Protein AF-A0A979EG28-F1 (afdb_monomer)

Organism: Ictalurus punctatus (NCBI:txid7998)

Structure (mmCIF, N/CA/C/O backbone):
data_AF-A0A979EG28-F1
#
_entry.id   AF-A0A979EG28-F1
#
loop_
_atom_site.group_PDB
_atom_site.id
_atom_site.type_symbol
_atom_site.label_atom_id
_atom_site.label_alt_id
_atom_site.label_comp_id
_atom_site.label_asym_id
_atom_site.label_entity_id
_atom_site.label_seq_id
_atom_site.pdbx_PDB_ins_code
_atom_site.Cartn_x
_atom_site.Cartn_y
_atom_site.Cartn_z
_atom_site.occupancy
_atom_site.B_iso_or_equiv
_atom_site.auth_seq_id
_atom_site.auth_comp_id
_atom_site.auth_asym_id
_atom_site.auth_atom_id
_atom_site.pdbx_PDB_model_num
ATOM 1 N N . MET A 1 1 ? 77.975 -0.147 18.429 1.00 37.75 1 MET A N 1
ATOM 2 C CA . MET A 1 1 ? 77.370 -0.451 17.111 1.00 37.75 1 MET A CA 1
ATOM 3 C C . MET A 1 1 ? 76.513 -1.694 17.279 1.00 37.75 1 MET A C 1
ATOM 5 O O . MET A 1 1 ? 77.021 -2.639 17.851 1.00 37.75 1 MET A O 1
ATOM 9 N N . MET A 1 2 ? 75.259 -1.827 16.877 1.00 41.12 2 MET A N 1
ATOM 10 C CA . MET A 1 2 ? 74.148 -0.941 16.532 1.00 41.12 2 MET A CA 1
ATOM 11 C C . MET A 1 2 ? 72.901 -1.830 16.718 1.00 41.12 2 MET A C 1
ATOM 13 O O . MET A 1 2 ? 72.957 -3.042 16.524 1.00 41.12 2 MET A O 1
ATOM 17 N N . LEU A 1 3 ? 71.819 -1.215 17.178 1.00 46.34 3 LEU A N 1
ATOM 18 C CA . LEU A 1 3 ? 70.531 -1.814 17.513 1.00 46.34 3 LEU A CA 1
ATOM 19 C C . LEU A 1 3 ? 69.867 -2.612 16.371 1.00 46.34 3 LEU A C 1
ATOM 21 O O . LEU A 1 3 ? 69.913 -2.200 15.222 1.00 46.34 3 LEU A O 1
ATOM 25 N N . SER A 1 4 ? 69.098 -3.627 16.792 1.00 50.88 4 SER A N 1
ATOM 26 C CA . SER A 1 4 ? 67.724 -3.956 16.361 1.00 50.88 4 SER A CA 1
ATOM 27 C C . SER A 1 4 ? 67.422 -4.216 14.877 1.00 50.88 4 SER A C 1
ATOM 29 O O . SER A 1 4 ? 67.495 -3.320 14.044 1.00 50.88 4 SER A O 1
ATOM 31 N N . SER A 1 5 ? 66.842 -5.390 14.595 1.00 46.66 5 SER A N 1
ATOM 32 C CA . SER A 1 5 ? 65.514 -5.460 13.954 1.00 46.66 5 SER A CA 1
ATOM 33 C C . SER A 1 5 ? 64.938 -6.878 14.000 1.00 46.66 5 SER A C 1
ATOM 35 O O . SER A 1 5 ? 65.269 -7.742 13.194 1.00 46.66 5 SER A O 1
ATOM 37 N N . ARG A 1 6 ? 64.032 -7.108 14.958 1.00 54.81 6 ARG A N 1
ATOM 38 C CA . ARG A 1 6 ? 63.064 -8.216 14.963 1.00 54.81 6 ARG A CA 1
ATOM 39 C C . ARG A 1 6 ? 61.690 -7.681 14.558 1.00 54.81 6 ARG A C 1
ATOM 41 O O . ARG A 1 6 ? 60.793 -7.610 15.387 1.00 54.81 6 ARG A O 1
ATOM 48 N N . VAL A 1 7 ? 61.514 -7.283 13.306 1.00 57.38 7 VAL A N 1
ATOM 49 C CA . VAL A 1 7 ? 60.192 -6.986 12.736 1.00 57.38 7 VAL A CA 1
ATOM 50 C C . VAL A 1 7 ? 60.288 -7.308 11.254 1.00 57.38 7 VAL A C 1
ATOM 52 O O . VAL A 1 7 ? 61.064 -6.651 10.584 1.00 57.38 7 VAL A O 1
ATOM 55 N N . LEU A 1 8 ? 59.586 -8.349 10.785 1.00 58.44 8 LEU A N 1
ATOM 56 C CA . LEU A 1 8 ? 59.030 -8.509 9.420 1.00 58.44 8 LEU A CA 1
ATOM 57 C C . LEU A 1 8 ? 58.528 -9.952 9.166 1.00 58.44 8 LEU A C 1
ATOM 59 O O . LEU A 1 8 ? 58.744 -10.528 8.111 1.00 58.44 8 LEU A O 1
ATOM 63 N N . LEU A 1 9 ? 57.811 -10.558 10.119 1.00 49.16 9 LEU A N 1
ATOM 64 C CA . LEU A 1 9 ? 57.019 -11.776 9.857 1.00 49.16 9 LEU A CA 1
ATOM 65 C C . LEU A 1 9 ? 55.652 -11.707 10.554 1.00 49.16 9 LEU A C 1
ATOM 67 O O . LEU A 1 9 ? 55.248 -12.601 11.293 1.00 49.16 9 LEU A O 1
ATOM 71 N N . ARG A 1 10 ? 54.924 -10.608 10.333 1.00 53.38 10 ARG A N 1
ATOM 72 C CA . ARG A 1 10 ? 53.501 -10.466 10.698 1.00 53.38 10 ARG A CA 1
ATOM 73 C C . ARG A 1 10 ? 52.698 -9.846 9.550 1.00 53.38 10 ARG A C 1
ATOM 75 O O . ARG A 1 10 ? 51.992 -8.869 9.745 1.00 53.38 10 ARG A O 1
ATOM 82 N N . GLY A 1 11 ? 52.840 -10.396 8.344 1.00 53.03 11 GLY A N 1
ATOM 83 C CA . GLY A 1 11 ? 52.149 -9.879 7.153 1.00 53.03 11 GLY A CA 1
ATOM 84 C C . GLY A 1 11 ? 51.540 -10.927 6.220 1.00 53.03 11 GLY A C 1
ATOM 85 O O . GLY A 1 11 ? 51.046 -10.559 5.169 1.00 53.03 11 GLY A O 1
ATOM 86 N N . LEU A 1 12 ? 51.563 -12.219 6.566 1.00 51.34 12 LEU A N 1
ATOM 87 C CA . LEU A 1 12 ? 51.152 -13.306 5.657 1.00 51.34 12 LEU A CA 1
ATOM 88 C C . LEU A 1 12 ? 50.239 -14.341 6.339 1.00 51.34 12 LEU A C 1
ATOM 90 O O . LEU A 1 12 ? 50.348 -15.545 6.131 1.00 51.34 12 LEU A O 1
ATOM 94 N N . ARG A 1 13 ? 49.329 -13.873 7.201 1.00 50.34 13 ARG A N 1
ATOM 95 C CA . ARG A 1 13 ? 48.289 -14.714 7.820 1.00 50.34 13 ARG A CA 1
ATOM 96 C C . ARG A 1 13 ? 46.976 -13.944 7.989 1.00 50.34 13 ARG A C 1
ATOM 98 O O . ARG A 1 13 ? 46.446 -13.863 9.090 1.00 50.34 13 ARG A O 1
ATOM 105 N N . ALA A 1 14 ? 46.480 -13.338 6.913 1.00 51.97 14 ALA A N 1
ATOM 106 C CA . ALA A 1 14 ? 45.189 -12.643 6.928 1.00 51.97 14 ALA A CA 1
ATOM 107 C C . ALA A 1 14 ? 44.340 -12.845 5.655 1.00 51.97 14 ALA A C 1
ATOM 109 O O . ALA A 1 14 ? 43.344 -12.159 5.491 1.00 51.97 14 ALA A O 1
ATOM 110 N N . GLU A 1 15 ? 44.676 -13.798 4.776 1.00 52.50 15 GLU A N 1
ATOM 111 C CA . GLU A 1 15 ? 44.041 -13.910 3.444 1.00 52.50 15 GLU A CA 1
ATOM 112 C C . GLU A 1 15 ? 43.334 -15.257 3.180 1.00 52.50 15 GLU A C 1
ATOM 114 O O . GLU A 1 15 ? 43.047 -15.606 2.043 1.00 52.50 15 GLU A O 1
ATOM 119 N N . THR A 1 16 ? 43.014 -16.048 4.211 1.00 52.25 16 THR A N 1
ATOM 120 C CA . THR A 1 16 ? 42.271 -17.322 4.030 1.00 52.25 16 THR A CA 1
ATOM 121 C C . THR A 1 16 ? 40.982 -17.425 4.850 1.00 52.25 16 THR A C 1
ATOM 123 O O . THR A 1 16 ? 40.318 -18.461 4.840 1.00 52.25 16 THR A O 1
ATOM 126 N N . GLY A 1 17 ? 40.589 -16.346 5.536 1.00 55.72 17 GLY A N 1
ATOM 127 C CA . GLY A 1 17 ? 39.401 -16.311 6.398 1.00 55.72 17 GLY A CA 1
ATOM 128 C C . GLY A 1 17 ? 38.128 -15.757 5.753 1.00 55.72 17 GLY A C 1
ATOM 129 O O . GLY A 1 17 ? 37.046 -15.988 6.284 1.00 55.72 17 GLY A O 1
ATOM 130 N N . LEU A 1 18 ? 38.224 -15.062 4.612 1.00 54.47 18 LEU A N 1
ATOM 131 C CA . LEU A 1 18 ? 37.083 -14.333 4.035 1.00 54.47 18 LEU A CA 1
ATOM 132 C C . LEU A 1 18 ? 35.985 -15.255 3.464 1.00 54.47 18 LEU A C 1
ATOM 134 O O . LEU A 1 18 ? 34.847 -14.833 3.302 1.00 54.47 18 LEU A O 1
ATOM 138 N N . TRP A 1 19 ? 36.294 -16.529 3.205 1.00 53.12 19 TRP A N 1
ATOM 139 C CA . TRP A 1 19 ? 35.399 -17.446 2.486 1.00 53.12 19 TRP A CA 1
ATOM 140 C C . TRP A 1 19 ? 34.685 -18.492 3.357 1.00 53.12 19 TRP A C 1
ATOM 142 O O . TRP A 1 19 ? 33.987 -19.350 2.826 1.00 53.12 19 TRP A O 1
ATOM 152 N N . ARG A 1 20 ? 34.814 -18.455 4.693 1.00 57.34 20 ARG A N 1
ATOM 153 C CA . ARG A 1 20 ? 34.248 -19.496 5.585 1.00 57.34 20 ARG A CA 1
ATOM 154 C C . ARG A 1 20 ? 32.931 -19.143 6.285 1.00 57.34 20 ARG A C 1
ATOM 156 O O . ARG A 1 20 ? 32.556 -19.833 7.225 1.00 57.34 20 ARG A O 1
ATOM 163 N N . SER A 1 21 ? 32.193 -18.135 5.820 1.00 57.91 21 SER A N 1
ATOM 164 C CA . SER A 1 21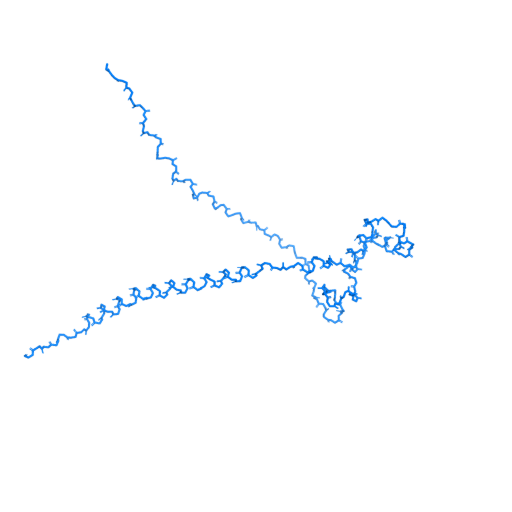 ? 30.873 -17.812 6.386 1.00 57.91 21 SER A CA 1
ATOM 165 C C . SER A 1 21 ? 29.764 -17.704 5.336 1.00 57.91 21 SER A C 1
ATOM 167 O O . SER A 1 21 ? 28.956 -16.782 5.362 1.00 57.91 21 SER A O 1
ATOM 169 N N . LEU A 1 22 ? 29.683 -18.684 4.438 1.00 58.75 22 LEU A N 1
ATOM 170 C CA . LEU A 1 22 ? 28.427 -19.039 3.772 1.00 58.75 22 LEU A CA 1
ATOM 171 C C . LEU A 1 22 ? 27.894 -20.310 4.437 1.00 58.75 22 LEU A C 1
ATOM 173 O O . LEU A 1 22 ? 27.893 -21.393 3.861 1.00 58.75 22 LEU A O 1
ATOM 177 N N . SER A 1 23 ? 27.515 -20.189 5.710 1.00 52.12 23 SER A N 1
ATOM 178 C CA . SER A 1 23 ? 26.756 -21.239 6.382 1.00 52.12 23 SER A CA 1
ATOM 179 C C . SER A 1 23 ? 25.315 -21.126 5.896 1.00 52.12 23 SER A C 1
ATOM 181 O O . SER A 1 23 ? 24.540 -20.302 6.383 1.00 52.12 23 SER A O 1
ATOM 183 N N . THR A 1 24 ? 24.977 -21.896 4.865 1.00 56.44 24 THR A N 1
ATOM 184 C CA . THR A 1 24 ? 23.604 -22.044 4.382 1.00 56.44 24 THR A CA 1
ATOM 185 C C . THR A 1 24 ? 22.805 -22.778 5.453 1.00 56.44 24 THR A C 1
ATOM 187 O O . THR A 1 24 ? 22.747 -24.003 5.476 1.00 56.44 24 THR A O 1
ATOM 190 N N . SER A 1 25 ? 22.204 -22.037 6.383 1.00 62.94 25 SER A N 1
ATOM 191 C CA . SER A 1 25 ? 21.204 -22.598 7.284 1.00 62.94 25 SER A CA 1
ATOM 192 C C . SER A 1 25 ? 19.947 -22.907 6.472 1.00 62.94 25 SER A C 1
ATOM 194 O O . SER A 1 25 ? 19.130 -22.020 6.215 1.00 62.94 25 SER A O 1
ATOM 196 N N . THR A 1 26 ? 19.779 -24.158 6.055 1.00 56.75 26 THR A N 1
ATOM 197 C CA . THR A 1 26 ? 18.505 -24.671 5.551 1.00 56.75 26 THR A CA 1
ATOM 198 C C . THR A 1 26 ? 17.530 -24.710 6.724 1.00 56.75 26 THR A C 1
ATOM 200 O O . THR A 1 26 ? 17.472 -25.667 7.491 1.00 56.75 26 THR A O 1
ATOM 203 N N . ARG A 1 27 ? 16.773 -23.627 6.915 1.00 53.59 27 ARG A N 1
ATOM 204 C CA . ARG A 1 27 ? 15.585 -23.661 7.768 1.00 53.59 27 ARG A CA 1
ATOM 205 C C . ARG A 1 27 ? 14.537 -24.475 7.021 1.00 53.59 27 ARG A C 1
ATOM 207 O O . ARG A 1 27 ? 13.976 -23.997 6.040 1.00 53.59 27 ARG A O 1
ATOM 214 N N . ALA A 1 28 ? 14.302 -25.707 7.463 1.00 62.81 28 ALA A N 1
ATOM 215 C CA . ALA A 1 28 ? 13.119 -26.452 7.068 1.00 62.81 28 ALA A CA 1
ATOM 216 C C . ALA A 1 28 ? 11.898 -25.652 7.541 1.00 62.81 28 ALA A C 1
ATOM 218 O O . ALA A 1 28 ? 11.599 -25.596 8.734 1.00 62.81 28 ALA A O 1
ATOM 219 N N . LEU A 1 29 ? 11.241 -24.957 6.615 1.00 64.12 29 LEU A N 1
ATOM 220 C CA . LEU A 1 29 ? 9.946 -24.351 6.872 1.00 64.12 29 LEU A CA 1
ATOM 221 C C . LEU A 1 29 ? 8.960 -25.503 7.047 1.00 64.12 29 LEU A C 1
ATOM 223 O O . LEU A 1 29 ? 8.571 -26.148 6.076 1.00 64.12 29 LEU A O 1
ATOM 227 N N . ALA A 1 30 ? 8.584 -25.783 8.293 1.00 55.28 30 ALA A N 1
ATOM 228 C CA . ALA A 1 30 ? 7.408 -26.584 8.570 1.00 55.28 30 ALA A CA 1
ATOM 229 C C . ALA A 1 30 ? 6.217 -25.861 7.929 1.00 55.28 30 ALA A C 1
ATOM 231 O O . ALA A 1 30 ? 5.800 -24.795 8.387 1.00 55.28 30 ALA A O 1
ATOM 232 N N . SER A 1 31 ? 5.705 -26.407 6.828 1.00 50.47 31 SER A N 1
ATOM 233 C CA . SER A 1 31 ? 4.467 -25.948 6.219 1.00 50.4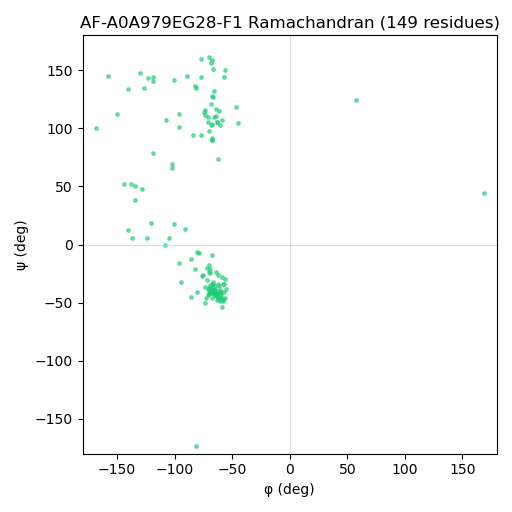7 31 SER A CA 1
ATOM 234 C C . SER A 1 31 ? 3.332 -26.288 7.179 1.00 50.47 31 SER A C 1
ATOM 236 O O . SER A 1 31 ? 2.761 -27.378 7.136 1.00 50.47 31 SER A O 1
ATOM 238 N N . HIS A 1 32 ? 3.002 -25.372 8.086 1.00 52.09 32 HIS A N 1
ATOM 239 C CA . HIS A 1 32 ? 1.689 -25.407 8.702 1.00 52.09 32 HIS A CA 1
ATOM 240 C C . HIS A 1 32 ? 0.678 -25.189 7.581 1.00 52.09 32 HIS A C 1
ATOM 242 O O . HIS A 1 32 ? 0.550 -24.085 7.056 1.00 52.09 32 HIS A O 1
ATOM 248 N N . SER A 1 33 ? 0.002 -26.276 7.200 1.00 46.91 33 SER A N 1
ATOM 249 C CA . SER A 1 33 ? -1.196 -26.279 6.367 1.00 46.91 33 SER A CA 1
ATOM 250 C C . SER A 1 33 ? -2.297 -25.516 7.102 1.00 46.91 33 SER A C 1
ATOM 252 O O . SER A 1 33 ? -3.220 -26.089 7.676 1.00 46.91 33 SER A O 1
ATOM 254 N N . ARG A 1 34 ? -2.168 -24.193 7.136 1.00 48.97 34 ARG A N 1
ATOM 255 C CA . ARG A 1 34 ? -3.274 -23.286 7.386 1.00 48.97 34 ARG A CA 1
ATOM 256 C C . ARG A 1 34 ? -4.171 -23.478 6.169 1.00 48.97 34 ARG A C 1
ATOM 258 O O . ARG A 1 34 ? -3.736 -23.167 5.064 1.00 48.97 34 ARG A O 1
ATOM 265 N N . GLY A 1 35 ? -5.333 -24.107 6.358 1.00 48.53 35 GLY A N 1
ATOM 266 C CA . GLY A 1 35 ? -6.298 -24.311 5.282 1.00 48.53 35 GLY A CA 1
ATOM 267 C C . GLY A 1 35 ? -6.459 -22.999 4.528 1.00 48.53 35 GLY A C 1
ATOM 268 O O . GLY A 1 35 ? -6.761 -21.973 5.137 1.00 48.53 35 GLY A O 1
ATOM 269 N N . VAL A 1 36 ? -6.123 -23.011 3.241 1.00 53.22 36 VAL A N 1
ATOM 270 C CA . VAL A 1 36 ? -6.351 -21.861 2.377 1.00 53.22 36 VAL A CA 1
ATOM 271 C C . VAL A 1 36 ? -7.860 -21.781 2.254 1.00 53.22 36 VAL A C 1
ATOM 273 O O . VAL A 1 36 ? -8.464 -22.620 1.590 1.00 53.22 36 VAL A O 1
ATOM 276 N N . ASP A 1 37 ? -8.462 -20.847 2.983 1.00 64.38 37 ASP A 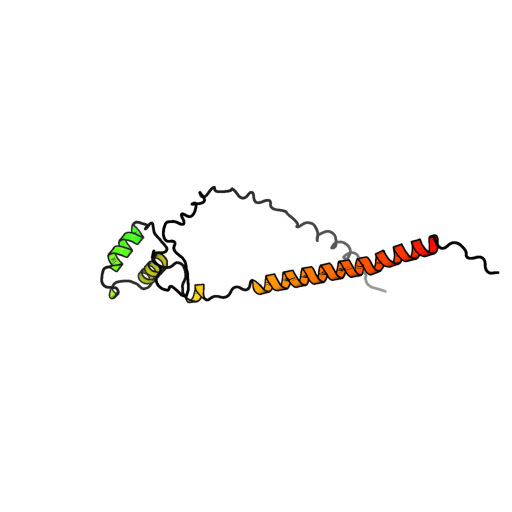N 1
ATOM 277 C CA . ASP A 1 37 ? -9.884 -20.573 2.868 1.00 64.38 37 ASP A CA 1
ATOM 278 C C . ASP A 1 37 ? -10.097 -20.084 1.435 1.00 64.38 37 ASP A C 1
ATOM 280 O O . ASP A 1 37 ? -9.616 -19.015 1.046 1.00 64.38 37 ASP A O 1
ATOM 284 N N . VAL A 1 38 ? -10.669 -20.948 0.598 1.00 70.38 38 VAL A N 1
ATOM 285 C CA . VAL A 1 38 ? -11.004 -20.599 -0.778 1.00 70.38 38 VAL A CA 1
ATOM 286 C C . VAL A 1 38 ? -12.004 -19.461 -0.696 1.00 70.38 38 VAL A C 1
ATOM 288 O O . VAL A 1 38 ? -13.093 -19.602 -0.151 1.00 70.38 38 VAL A O 1
ATOM 291 N N . ILE A 1 39 ? -11.575 -18.308 -1.191 1.00 73.38 39 ILE A N 1
ATOM 292 C CA . ILE A 1 39 ? -12.315 -17.062 -1.102 1.00 73.38 39 ILE A CA 1
ATOM 293 C C . ILE A 1 39 ? -13.619 -17.218 -1.895 1.00 73.38 39 ILE A C 1
ATOM 295 O O . ILE A 1 39 ? -13.600 -17.312 -3.122 1.00 73.38 39 ILE A O 1
ATOM 299 N N . ASP A 1 40 ? -14.750 -17.258 -1.190 1.00 82.81 40 ASP A N 1
ATOM 300 C CA . ASP A 1 40 ? -16.074 -17.274 -1.805 1.00 82.81 40 ASP A CA 1
ATOM 301 C C . ASP A 1 40 ? -16.401 -15.880 -2.365 1.00 82.81 40 ASP A C 1
ATOM 303 O O . ASP A 1 40 ? -16.574 -14.907 -1.624 1.00 82.81 40 ASP A O 1
ATOM 307 N N . CYS A 1 41 ? -16.450 -15.779 -3.693 1.00 84.00 41 CYS A N 1
ATOM 308 C CA . CYS A 1 41 ? -16.740 -14.539 -4.414 1.00 84.00 41 CYS A CA 1
ATOM 309 C C . CYS A 1 41 ? -18.237 -14.185 -4.447 1.00 84.00 41 CYS A C 1
ATOM 311 O O . CYS A 1 41 ? -18.583 -13.111 -4.937 1.00 84.00 41 CYS A O 1
ATOM 313 N N . SER A 1 42 ? -19.125 -15.068 -3.975 1.00 88.81 42 SER A N 1
ATOM 314 C CA . SER A 1 42 ? -20.570 -14.801 -3.915 1.00 88.81 42 SER A CA 1
ATOM 315 C C . SER A 1 42 ? -20.981 -13.993 -2.679 1.00 88.81 42 SER A C 1
ATOM 317 O O . SER A 1 42 ? -22.028 -13.345 -2.678 1.00 88.81 42 SER A O 1
ATOM 319 N N . VAL A 1 43 ? -20.143 -13.996 -1.639 1.00 86.75 43 VAL A N 1
ATOM 320 C CA . VAL A 1 43 ? -20.371 -13.287 -0.377 1.00 86.75 43 VAL A CA 1
ATOM 321 C C . VAL A 1 43 ? -19.566 -11.985 -0.377 1.00 86.75 43 VAL A C 1
ATOM 323 O O . VAL A 1 43 ? -18.424 -11.975 -0.844 1.00 86.75 43 VAL A O 1
ATOM 326 N N . PRO A 1 44 ? -20.105 -10.878 0.170 1.00 86.75 44 PRO A N 1
ATOM 327 C CA . PRO A 1 44 ? -19.351 -9.640 0.259 1.00 86.75 44 PRO A CA 1
ATOM 328 C C . PRO A 1 44 ? -18.038 -9.834 1.039 1.00 86.75 44 PRO A C 1
ATOM 330 O O . PRO A 1 44 ? -17.934 -10.623 1.990 1.00 86.75 44 PRO A O 1
ATOM 333 N N . GLN A 1 45 ? -17.000 -9.122 0.609 1.00 87.25 45 GLN A N 1
ATOM 334 C CA . GLN A 1 45 ? -15.650 -9.232 1.155 1.00 87.25 45 GLN A CA 1
ATOM 335 C C . GLN A 1 45 ? -15.211 -7.907 1.745 1.00 87.25 45 GLN A C 1
ATOM 337 O O . GLN A 1 45 ? -15.475 -6.838 1.201 1.00 87.25 45 GLN A O 1
ATOM 342 N N . TYR A 1 46 ? -14.520 -7.997 2.876 1.00 90.50 46 TYR A N 1
ATOM 343 C CA . TYR A 1 46 ? -13.905 -6.830 3.474 1.00 90.50 46 TYR A CA 1
ATOM 344 C C . TYR A 1 46 ? -12.769 -6.338 2.574 1.00 90.50 46 TYR A C 1
ATOM 346 O O . TYR A 1 46 ? -11.888 -7.121 2.216 1.00 90.50 46 TYR A O 1
ATOM 354 N N . ASN A 1 47 ? -12.771 -5.052 2.228 1.00 89.31 47 ASN A N 1
ATOM 355 C CA . ASN A 1 47 ? -11.696 -4.450 1.454 1.00 89.31 47 ASN A CA 1
ATOM 356 C C . ASN A 1 47 ? -11.379 -3.042 1.965 1.00 89.31 47 ASN A C 1
ATOM 358 O O . ASN A 1 47 ? -12.274 -2.225 2.163 1.00 89.31 47 ASN A O 1
ATOM 362 N N . ASN A 1 48 ? -10.091 -2.756 2.140 1.00 90.62 48 ASN A N 1
ATOM 363 C CA . ASN A 1 48 ? -9.598 -1.454 2.573 1.00 90.62 48 ASN A CA 1
ATOM 364 C C . ASN A 1 48 ? -9.486 -0.539 1.348 1.00 90.62 48 ASN A C 1
ATOM 366 O O . ASN A 1 48 ? -8.479 -0.578 0.637 1.00 90.62 48 ASN A O 1
ATOM 370 N N . ARG A 1 49 ? -10.521 0.260 1.070 1.00 90.88 49 ARG A N 1
ATOM 371 C CA . ARG A 1 49 ? -10.514 1.198 -0.059 1.00 90.88 49 ARG A CA 1
ATOM 372 C C . ARG A 1 49 ? -10.771 2.628 0.397 1.00 90.88 49 ARG A C 1
ATOM 374 O O . ARG A 1 49 ? -11.577 2.880 1.282 1.00 90.88 49 ARG A O 1
ATOM 381 N N . LEU A 1 50 ? -10.095 3.578 -0.248 1.00 92.00 50 LEU A N 1
ATOM 382 C CA . LEU A 1 50 ? -10.220 5.000 0.081 1.00 92.00 50 LEU A CA 1
ATOM 383 C C . LEU A 1 50 ? -11.532 5.622 -0.420 1.00 92.00 50 LEU A C 1
ATOM 385 O O . LEU A 1 50 ? -11.984 6.603 0.165 1.00 92.00 50 LEU A O 1
ATOM 389 N N . ASP A 1 51 ? -12.120 5.064 -1.482 1.00 92.62 51 ASP A N 1
ATOM 390 C CA . ASP A 1 51 ? -13.387 5.508 -2.080 1.00 92.62 51 ASP A CA 1
ATOM 391 C C . ASP A 1 51 ? -14.614 5.073 -1.268 1.00 92.62 51 ASP A C 1
ATOM 393 O O . ASP A 1 51 ? -15.640 5.747 -1.294 1.00 92.62 51 ASP A O 1
ATOM 397 N N . THR A 1 52 ? -14.491 3.974 -0.523 1.00 91.12 52 THR A N 1
ATOM 398 C CA . THR A 1 52 ? -15.574 3.373 0.258 1.00 91.12 52 THR A CA 1
ATOM 399 C C . THR A 1 52 ? -15.196 3.386 1.745 1.00 91.12 52 THR A C 1
ATOM 401 O O . THR A 1 52 ? -14.740 2.369 2.267 1.00 91.12 52 THR A O 1
ATOM 404 N N . PRO A 1 53 ? -15.338 4.537 2.442 1.00 88.38 53 PRO A N 1
ATOM 405 C CA . PRO A 1 53 ? -14.939 4.689 3.850 1.00 88.38 53 PRO A CA 1
ATOM 406 C C . PRO A 1 53 ? -15.631 3.708 4.795 1.00 88.38 53 PRO A C 1
ATOM 408 O O . PRO A 1 53 ? -15.064 3.305 5.808 1.00 88.38 53 PRO A O 1
ATOM 411 N N . LEU A 1 54 ? -16.882 3.374 4.487 1.00 91.25 54 LEU A N 1
ATOM 412 C CA . LEU A 1 54 ? -17.731 2.494 5.272 1.00 91.25 54 LEU A CA 1
ATOM 413 C C . LEU A 1 54 ? -17.854 1.176 4.524 1.00 91.25 54 LEU A C 1
ATOM 415 O O . LEU A 1 54 ? -18.510 1.105 3.491 1.00 91.25 54 LEU A O 1
ATOM 419 N N . THR A 1 55 ? -17.190 0.149 5.037 1.00 88.50 55 THR A N 1
ATOM 420 C CA . THR A 1 55 ? -17.236 -1.194 4.465 1.00 88.50 55 THR A CA 1
ATOM 421 C C . THR A 1 55 ? -18.549 -1.888 4.825 1.00 88.50 55 THR A C 1
ATOM 423 O O . THR A 1 55 ? -19.031 -1.760 5.949 1.00 88.50 55 THR A O 1
ATOM 426 N N . ASP A 1 56 ? -19.091 -2.690 3.905 1.00 89.12 56 ASP A N 1
ATOM 427 C CA . ASP A 1 56 ? -20.359 -3.417 4.110 1.00 89.12 56 ASP A CA 1
ATOM 428 C C . ASP A 1 56 ? -20.292 -4.458 5.241 1.00 89.12 56 ASP A C 1
ATOM 430 O O . ASP A 1 56 ? -21.305 -4.853 5.817 1.00 89.12 56 ASP A O 1
ATOM 434 N N . ILE A 1 57 ? -19.085 -4.932 5.556 1.00 91.44 57 ILE A N 1
ATOM 435 C CA . ILE A 1 57 ? -18.811 -5.934 6.589 1.00 91.44 57 ILE A CA 1
ATOM 436 C C . ILE A 1 57 ? -17.682 -5.404 7.481 1.00 91.44 57 ILE A C 1
ATOM 438 O O . ILE A 1 57 ? -16.799 -4.710 6.970 1.00 91.44 57 ILE A O 1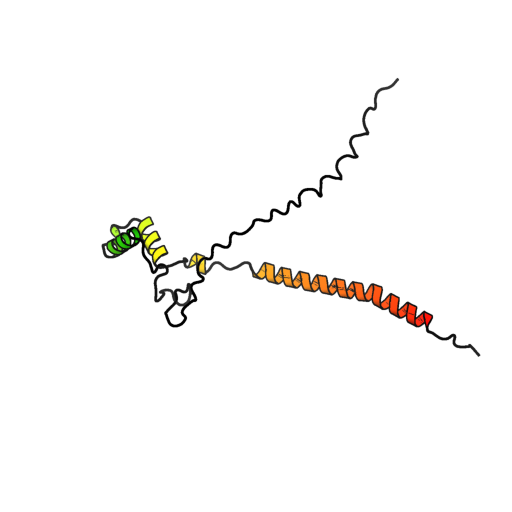
ATOM 442 N N . PRO A 1 58 ? -17.653 -5.722 8.788 1.00 92.19 58 PRO A N 1
ATOM 443 C CA . PRO A 1 58 ? -16.492 -5.456 9.636 1.00 92.19 58 PRO A CA 1
ATOM 444 C C . PRO A 1 58 ? -15.284 -6.332 9.274 1.00 92.19 58 PRO A C 1
ATOM 446 O O . PRO A 1 58 ? -15.424 -7.446 8.762 1.00 92.19 58 PRO A O 1
ATOM 449 N N . PHE A 1 59 ? -14.087 -5.858 9.620 1.00 92.44 59 PHE A N 1
ATOM 450 C CA . PHE A 1 59 ? -12.848 -6.621 9.470 1.00 92.44 59 PHE A CA 1
ATOM 451 C C . PHE A 1 59 ? -12.887 -7.952 10.242 1.00 92.44 59 PHE A C 1
ATOM 453 O O . PHE A 1 59 ? -12.601 -9.012 9.680 1.00 92.44 59 PHE A O 1
ATOM 460 N N . VAL A 1 60 ? -13.287 -7.920 11.518 1.00 92.06 60 VAL A N 1
ATOM 461 C CA . VAL A 1 60 ? -13.401 -9.122 12.357 1.00 92.06 60 VAL A CA 1
ATOM 462 C C . VAL A 1 60 ? -14.840 -9.631 12.362 1.00 92.06 60 VAL A C 1
ATOM 464 O O . VAL A 1 60 ? -15.733 -9.004 12.927 1.00 92.06 60 VAL A O 1
ATOM 467 N N . ARG A 1 61 ? -15.062 -10.810 11.768 1.00 88.94 61 ARG A N 1
ATOM 468 C CA . ARG A 1 61 ? -16.381 -11.473 11.738 1.00 88.94 61 ARG A CA 1
ATOM 469 C C . ARG A 1 61 ? -16.648 -12.319 12.984 1.00 88.94 61 ARG A C 1
ATOM 471 O O . ARG A 1 61 ? -17.725 -12.260 13.566 1.00 88.94 61 ARG A O 1
ATOM 478 N N . ASN A 1 62 ? -15.656 -13.104 13.401 1.00 90.94 62 ASN A N 1
ATOM 479 C CA . ASN A 1 62 ? -15.765 -14.002 14.548 1.00 90.94 62 ASN A CA 1
ATOM 480 C C . ASN A 1 62 ? -15.188 -13.330 15.794 1.00 90.94 62 ASN A C 1
ATOM 482 O O . ASN A 1 62 ? -13.974 -13.264 15.966 1.00 90.94 62 ASN A O 1
ATOM 486 N N . LEU A 1 63 ? -16.077 -12.821 16.646 1.00 92.19 63 LEU A N 1
ATOM 487 C CA . LEU A 1 63 ? -15.714 -12.103 17.867 1.00 92.19 63 LEU A CA 1
ATOM 488 C C . LEU A 1 63 ? -15.385 -13.075 19.009 1.00 92.19 63 LEU A C 1
ATOM 490 O O . LEU A 1 63 ? -16.153 -14.006 19.285 1.00 92.19 63 LEU A O 1
ATOM 494 N N . THR A 1 64 ? -14.290 -12.814 19.721 1.00 94.75 64 THR A N 1
ATOM 495 C CA . THR A 1 64 ? -13.980 -13.466 21.004 1.00 94.75 64 THR A CA 1
ATOM 496 C C . THR A 1 64 ? -14.992 -13.035 22.080 1.00 94.75 64 THR A C 1
ATOM 498 O O . THR A 1 64 ? -15.649 -12.001 21.924 1.00 94.75 64 THR A O 1
ATOM 501 N N . PRO A 1 65 ? -15.174 -13.793 23.181 1.00 94.88 65 PRO A N 1
ATOM 502 C CA . PRO A 1 65 ? -16.125 -13.417 24.234 1.00 94.88 65 PRO A CA 1
ATOM 503 C C . PRO A 1 65 ? -15.868 -12.014 24.805 1.00 94.88 65 PRO A C 1
ATOM 505 O O . PRO A 1 65 ? -16.811 -11.256 25.008 1.00 94.88 65 PRO A O 1
ATOM 508 N N . GLU A 1 66 ? -14.604 -11.625 24.967 1.00 93.25 66 GLU A N 1
ATOM 509 C CA . GLU A 1 66 ? -14.218 -10.281 25.417 1.00 93.25 66 GLU A CA 1
ATOM 510 C C . GLU A 1 66 ? -14.628 -9.197 24.412 1.00 93.25 66 GLU A C 1
ATOM 512 O O . GLU A 1 66 ? -15.188 -8.168 24.786 1.00 93.25 66 GLU A O 1
ATOM 517 N N . GLN A 1 67 ? -14.424 -9.446 23.115 1.00 94.69 67 GLN A N 1
ATOM 518 C CA . GLN A 1 67 ? -14.837 -8.525 22.055 1.00 94.69 67 GLN A CA 1
ATOM 519 C C . GLN A 1 67 ? -16.362 -8.408 21.967 1.00 94.69 67 GLN A C 1
ATOM 521 O O . GLN A 1 67 ? -16.875 -7.327 21.687 1.00 94.69 67 GLN A O 1
ATOM 526 N N . LYS A 1 68 ? -17.104 -9.488 22.248 1.00 95.31 68 LYS A N 1
ATOM 527 C CA . LYS A 1 68 ? -18.570 -9.438 22.358 1.00 95.31 68 LYS A CA 1
ATOM 528 C C . LYS A 1 68 ? -19.006 -8.563 23.529 1.00 95.31 68 LYS A C 1
ATOM 530 O O . LYS A 1 68 ? -19.879 -7.725 23.346 1.00 95.31 68 LYS A O 1
ATOM 535 N N . MET A 1 69 ? -18.370 -8.692 24.695 1.00 94.31 69 MET A N 1
ATOM 536 C CA . MET A 1 69 ? -18.639 -7.803 25.833 1.00 94.31 69 MET A CA 1
ATOM 537 C C . MET A 1 69 ? -18.335 -6.339 25.492 1.00 94.31 69 MET A C 1
ATOM 539 O O . MET A 1 69 ? -19.103 -5.452 25.857 1.00 94.31 69 MET A O 1
ATOM 543 N N . LEU A 1 70 ? -17.255 -6.079 24.750 1.00 95.56 70 LEU A N 1
ATOM 544 C CA . LEU A 1 70 ? -16.926 -4.736 24.274 1.00 95.56 70 LEU A CA 1
ATOM 545 C C . LEU A 1 70 ? -17.970 -4.197 23.279 1.00 95.56 70 LEU A C 1
ATOM 547 O O . LEU A 1 70 ? -18.335 -3.028 23.355 1.00 95.56 70 LEU A O 1
ATOM 551 N N . LYS A 1 71 ? -18.503 -5.047 22.392 1.00 95.06 71 LYS A N 1
ATOM 552 C CA . LYS A 1 71 ? -19.613 -4.701 21.489 1.00 95.06 71 LYS A CA 1
ATOM 553 C C . LYS A 1 71 ? -20.931 -4.445 22.222 1.00 95.06 71 LYS A C 1
ATOM 555 O O . LYS A 1 71 ? -21.711 -3.610 21.780 1.00 95.06 71 LYS A O 1
ATOM 560 N N . GLU A 1 72 ? -21.184 -5.117 23.341 1.00 95.31 72 GLU A N 1
ATOM 561 C CA . GLU A 1 72 ? -22.332 -4.792 24.197 1.00 95.31 72 GLU A CA 1
ATOM 562 C C . GLU A 1 72 ? -22.141 -3.436 24.891 1.00 95.31 72 GLU A C 1
ATOM 564 O O . GLU A 1 72 ? -23.057 -2.617 24.885 1.00 95.31 72 GLU A O 1
ATOM 569 N N . LYS A 1 73 ? -20.930 -3.138 25.384 1.00 94.94 73 LYS A N 1
ATOM 570 C CA . LYS A 1 73 ? -20.588 -1.811 25.928 1.00 94.94 73 LYS A CA 1
ATOM 571 C C . LYS A 1 73 ? -20.685 -0.690 24.886 1.00 94.94 73 LYS A C 1
ATOM 573 O O . LYS A 1 73 ? -21.057 0.422 25.243 1.00 94.94 73 LYS A O 1
ATOM 578 N N . GLU A 1 74 ? -20.379 -0.960 23.612 1.00 94.38 74 GLU A N 1
ATOM 579 C CA . GLU A 1 74 ? -20.501 0.013 22.508 1.00 94.38 74 GLU A CA 1
ATOM 580 C C . GLU A 1 74 ? -21.935 0.546 22.345 1.00 94.38 74 GLU A C 1
ATOM 582 O O . GLU A 1 74 ? -22.115 1.681 21.900 1.00 94.38 74 GLU A O 1
ATOM 587 N N . LYS A 1 75 ? -22.950 -0.248 22.723 1.00 94.94 75 LYS A N 1
ATOM 588 C CA . LYS A 1 75 ? -24.363 0.162 22.686 1.00 94.94 75 LYS A CA 1
ATOM 589 C C . LYS A 1 75 ? -24.711 1.184 23.773 1.00 94.94 75 LYS A C 1
ATOM 591 O O . LYS A 1 75 ? -25.727 1.866 23.657 1.00 94.94 75 LYS A O 1
ATOM 596 N N . GLU A 1 76 ? -23.910 1.276 24.834 1.00 93.50 76 GLU A N 1
ATOM 597 C CA . GLU A 1 76 ? -24.064 2.293 25.874 1.00 93.50 76 GLU A CA 1
ATOM 598 C C . GLU A 1 76 ? -23.438 3.643 25.462 1.00 93.50 76 GLU A C 1
ATOM 600 O O . GLU A 1 76 ? -22.984 3.851 24.340 1.00 93.50 76 GLU A O 1
ATOM 605 N N . SER A 1 77 ? -23.404 4.606 26.391 1.00 94.62 77 SER A N 1
ATOM 606 C CA . SER A 1 77 ? -22.770 5.906 26.164 1.00 94.62 77 SER A CA 1
ATOM 607 C C . SER A 1 77 ? -21.251 5.795 25.994 1.00 94.62 77 SER A C 1
ATOM 609 O O . SER A 1 77 ? -20.536 5.345 26.892 1.00 94.62 77 SER A O 1
ATOM 611 N N . TRP A 1 78 ? -20.737 6.354 24.897 1.00 95.25 78 TRP A N 1
ATOM 612 C CA . TRP A 1 78 ? -19.308 6.384 24.549 1.00 95.25 78 TRP A CA 1
ATOM 613 C C . TRP A 1 78 ? -18.450 7.257 25.477 1.00 95.25 78 TRP A C 1
ATOM 615 O O . TRP A 1 78 ? -17.218 7.237 25.401 1.00 95.25 78 TRP A O 1
ATOM 625 N N . THR A 1 79 ? -19.080 8.024 26.369 1.00 94.00 79 THR A N 1
ATOM 626 C CA . THR A 1 79 ? -18.389 8.756 27.440 1.00 94.00 79 THR A CA 1
ATOM 627 C C . THR A 1 79 ? -17.824 7.832 28.515 1.00 94.00 79 THR A C 1
ATOM 629 O O . THR A 1 79 ? -16.875 8.218 29.189 1.00 94.00 79 THR A O 1
ATOM 632 N N . LYS A 1 80 ? -18.372 6.618 28.665 1.00 92.75 80 LYS A N 1
ATOM 633 C CA . LYS A 1 80 ? -17.892 5.618 29.629 1.00 92.75 80 LYS A CA 1
ATOM 634 C C . LYS A 1 80 ? -16.749 4.750 29.090 1.00 92.75 80 LYS A C 1
ATOM 636 O O . LYS A 1 80 ? -16.135 4.036 29.875 1.00 92.75 80 LYS A O 1
ATOM 641 N N . LEU A 1 81 ? -16.488 4.788 27.780 1.00 94.19 81 LEU A N 1
ATOM 642 C CA . LEU A 1 81 ? -15.421 4.008 27.151 1.00 94.19 81 LEU A CA 1
ATOM 643 C C . LEU A 1 81 ? -14.067 4.699 27.295 1.00 94.19 81 LEU A C 1
ATOM 645 O O . LEU A 1 81 ? -13.940 5.899 27.013 1.00 94.19 81 LEU A O 1
ATOM 649 N N . THR A 1 82 ? -13.048 3.912 27.627 1.00 96.12 82 THR A N 1
ATOM 650 C CA . THR A 1 82 ? -11.656 4.373 27.603 1.00 96.12 82 THR A CA 1
ATOM 651 C C . THR A 1 82 ? -11.171 4.582 26.163 1.00 96.12 82 THR A C 1
ATOM 653 O O . THR A 1 82 ? -11.761 4.088 25.198 1.00 96.12 82 THR A O 1
ATOM 656 N N . GLU A 1 83 ? -10.090 5.344 25.981 1.00 96.38 83 GLU A N 1
ATOM 657 C CA . GLU A 1 83 ? -9.502 5.560 24.649 1.00 96.38 83 GLU A CA 1
ATOM 658 C C . GLU A 1 83 ? -9.011 4.251 24.015 1.00 96.38 83 GLU A C 1
ATOM 660 O O . GLU A 1 83 ? -9.170 4.039 22.813 1.00 96.38 83 GLU A O 1
ATOM 665 N N . GLU A 1 84 ? -8.493 3.337 24.834 1.00 95.44 84 GLU A N 1
ATOM 666 C CA . GLU A 1 84 ? -8.046 2.011 24.408 1.00 95.44 84 GLU A CA 1
ATOM 667 C C . GLU A 1 84 ? -9.214 1.142 23.924 1.00 95.44 84 GLU A C 1
ATOM 669 O O . GLU A 1 84 ? -9.114 0.498 22.881 1.00 95.44 84 GLU A O 1
ATOM 674 N N . GLU A 1 85 ? -10.352 1.169 24.627 1.00 95.69 85 GLU A N 1
ATOM 675 C CA . GLU A 1 85 ? -11.577 0.466 24.223 1.00 95.69 85 GLU A CA 1
ATOM 676 C C . GLU A 1 85 ? -12.117 1.004 22.888 1.00 95.69 85 GLU A C 1
ATOM 678 O O . GLU A 1 85 ? -12.520 0.228 22.017 1.00 95.69 85 GLU A O 1
ATOM 683 N N . LYS A 1 86 ? -12.061 2.325 22.679 1.00 96.19 86 LYS A N 1
ATOM 684 C CA . LYS A 1 86 ? -12.430 2.956 21.399 1.00 96.19 86 LYS A CA 1
ATOM 685 C C . LYS A 1 86 ? -11.493 2.531 20.271 1.00 96.19 86 LYS A C 1
ATOM 687 O O . LYS A 1 86 ? -11.954 2.219 19.173 1.00 96.19 86 LYS A O 1
ATOM 692 N N . LEU A 1 87 ? -10.188 2.477 20.533 1.00 95.81 87 LEU A N 1
ATOM 693 C CA . LEU A 1 87 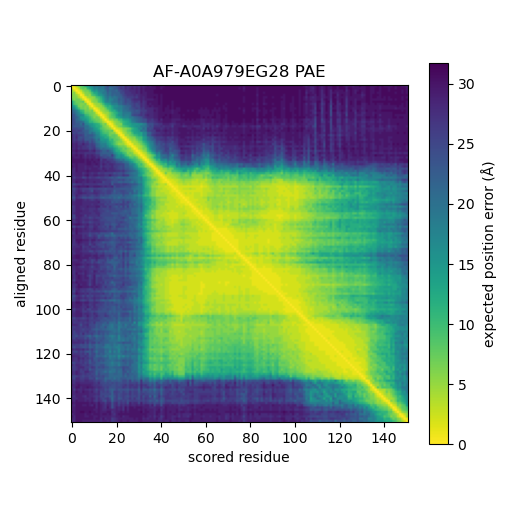? -9.206 2.012 19.555 1.00 95.81 87 LEU A CA 1
ATOM 694 C C . LEU A 1 87 ? -9.396 0.522 19.227 1.00 95.81 87 LEU A C 1
ATOM 696 O O . LEU A 1 87 ? -9.290 0.126 18.065 1.00 95.81 87 LEU A O 1
ATOM 700 N N . ALA A 1 88 ? -9.722 -0.301 20.223 1.00 95.25 88 ALA A N 1
ATOM 701 C CA . ALA A 1 88 ? -10.033 -1.712 20.027 1.00 95.25 88 ALA A CA 1
ATOM 702 C C . ALA A 1 88 ? -11.299 -1.897 19.173 1.00 95.25 88 ALA A C 1
ATOM 704 O O . ALA A 1 88 ? -11.287 -2.694 18.234 1.00 95.25 88 ALA A O 1
ATOM 705 N N . LEU A 1 89 ? -12.358 -1.115 19.421 1.00 95.69 89 LEU A N 1
ATOM 706 C CA . LEU A 1 89 ? -13.548 -1.076 18.561 1.00 95.69 89 LEU A CA 1
ATOM 707 C C . LEU A 1 89 ? -13.211 -0.658 17.129 1.00 95.69 89 LEU A C 1
ATOM 709 O O . LEU A 1 89 ? -13.716 -1.261 16.180 1.00 95.69 89 LEU A O 1
ATOM 713 N N . TYR A 1 90 ? -12.321 0.322 16.962 1.00 95.38 90 TYR A N 1
ATOM 714 C CA . TYR A 1 90 ? -11.850 0.725 15.643 1.00 95.38 90 TYR A CA 1
ATOM 715 C C . TYR A 1 90 ? -11.147 -0.425 14.918 1.00 95.38 90 TYR A C 1
ATOM 717 O O . TYR A 1 90 ? -11.500 -0.715 13.781 1.00 95.38 90 TYR A O 1
ATOM 725 N N . ARG A 1 91 ? -10.215 -1.127 15.577 1.00 95.25 91 ARG A N 1
ATOM 726 C CA . ARG A 1 91 ? -9.478 -2.263 14.986 1.00 95.25 91 ARG A CA 1
ATOM 727 C C . ARG A 1 91 ? -10.344 -3.509 14.754 1.00 95.25 91 ARG A C 1
ATOM 729 O O . ARG A 1 91 ? -9.993 -4.350 13.932 1.00 95.25 91 ARG A O 1
ATOM 736 N N . LEU A 1 92 ? -11.473 -3.631 15.454 1.00 95.00 92 LEU A N 1
ATOM 737 C CA . LEU A 1 92 ? -12.487 -4.660 15.200 1.00 95.00 92 LEU A CA 1
ATOM 738 C C . LEU A 1 92 ? -13.255 -4.401 13.900 1.00 95.00 92 LEU A C 1
ATOM 740 O O . LEU A 1 92 ? -13.502 -5.330 13.128 1.00 95.00 92 LEU A O 1
ATOM 744 N N . SER A 1 93 ? -13.634 -3.144 13.670 1.00 92.81 93 SER A N 1
ATOM 745 C CA . SER A 1 93 ? -14.385 -2.738 12.480 1.00 92.81 93 SER A CA 1
ATOM 746 C C . SER A 1 93 ? -13.479 -2.561 11.260 1.00 92.81 93 SER A C 1
ATOM 748 O O . SER A 1 93 ? -13.842 -2.998 10.170 1.00 92.81 93 SER A O 1
ATOM 750 N N . PHE A 1 94 ? -12.293 -1.974 11.443 1.00 95.06 94 PHE A N 1
ATOM 751 C CA . PHE A 1 94 ? -11.364 -1.611 10.378 1.00 95.06 94 PHE A CA 1
ATOM 752 C C . PHE A 1 94 ? -9.965 -2.184 10.600 1.00 95.06 94 PHE A C 1
ATOM 754 O O . PHE A 1 94 ? -9.388 -2.064 11.678 1.00 95.06 94 PHE A O 1
ATOM 761 N N . GLN A 1 95 ? -9.375 -2.748 9.549 1.00 93.00 95 GLN A N 1
ATOM 762 C CA . GLN A 1 95 ? -8.016 -3.282 9.612 1.00 93.00 95 GLN A CA 1
ATOM 763 C C . GLN A 1 95 ? -6.969 -2.164 9.656 1.00 93.00 95 GLN A C 1
ATOM 765 O O . GLN A 1 95 ? -6.066 -2.179 10.497 1.00 93.00 95 GLN A O 1
ATOM 770 N N . LEU A 1 96 ? -7.080 -1.213 8.725 1.00 93.38 96 LEU A N 1
ATOM 771 C CA . LEU A 1 96 ? -6.099 -0.158 8.489 1.00 93.38 96 LEU A CA 1
ATOM 772 C C . LEU A 1 96 ? -6.711 1.218 8.721 1.00 93.38 96 LEU A C 1
ATOM 774 O O . LEU A 1 96 ? -7.864 1.470 8.373 1.00 93.38 96 LEU A O 1
ATOM 778 N N . SER A 1 97 ? -5.902 2.130 9.253 1.00 93.75 97 SER A N 1
ATOM 779 C CA . SER A 1 97 ? -6.272 3.542 9.310 1.00 93.75 97 SER A CA 1
ATOM 780 C C . SER A 1 97 ? -6.118 4.239 7.962 1.00 93.75 97 SER A C 1
ATOM 782 O O . SER A 1 97 ? -5.354 3.811 7.100 1.00 93.75 97 SER A O 1
ATOM 784 N N . TYR A 1 98 ? -6.795 5.374 7.783 1.00 92.56 98 TYR A N 1
ATOM 785 C CA . TYR A 1 98 ? -6.664 6.181 6.566 1.00 92.56 98 TYR A CA 1
ATOM 786 C C . TYR A 1 98 ? -5.225 6.626 6.282 1.00 92.56 98 TYR A C 1
ATOM 788 O O . TYR A 1 98 ? -4.818 6.699 5.122 1.00 92.56 98 TYR A O 1
ATOM 796 N N . ALA A 1 99 ? -4.443 6.898 7.327 1.00 93.25 99 ALA A N 1
ATOM 797 C CA . ALA A 1 99 ? -3.030 7.230 7.186 1.00 93.25 99 ALA A CA 1
ATOM 798 C C . ALA A 1 99 ? -2.204 6.011 6.743 1.00 93.25 99 ALA A C 1
ATOM 800 O O . ALA A 1 99 ? -1.343 6.138 5.875 1.00 93.25 99 ALA A O 1
ATOM 801 N N . GLU A 1 100 ? -2.499 4.830 7.294 1.00 93.62 100 GLU A N 1
ATOM 802 C CA . GLU A 1 100 ? -1.860 3.570 6.899 1.00 93.62 100 GLU A CA 1
ATOM 803 C C . GLU A 1 100 ? -2.206 3.199 5.447 1.00 93.62 100 GLU A C 1
ATOM 805 O O . GLU A 1 100 ? -1.312 2.829 4.693 1.00 93.62 100 GLU A O 1
ATOM 810 N N . MET A 1 101 ? -3.464 3.370 5.023 1.00 92.44 101 MET A N 1
ATOM 811 C CA . MET A 1 101 ? -3.908 3.105 3.646 1.00 92.44 101 MET A CA 1
ATOM 812 C C . MET A 1 101 ? -3.309 4.076 2.623 1.00 92.44 101 MET A C 1
ATOM 814 O O . MET A 1 101 ? -3.037 3.690 1.491 1.00 92.44 101 MET A O 1
ATOM 818 N N . ARG A 1 102 ? -3.102 5.346 2.998 1.00 93.44 102 ARG A N 1
ATOM 819 C CA . ARG A 1 102 ? -2.491 6.359 2.116 1.00 93.44 102 ARG A CA 1
ATOM 820 C C . ARG A 1 102 ? -0.970 6.274 2.051 1.00 93.44 102 ARG A C 1
ATOM 822 O O . ARG A 1 102 ? -0.362 7.017 1.279 1.00 93.44 102 ARG A O 1
ATOM 829 N N . LYS A 1 103 ? -0.340 5.421 2.857 1.00 94.19 103 LYS A N 1
ATOM 830 C CA . LYS A 1 103 ? 1.109 5.244 2.836 1.00 94.19 103 LYS A CA 1
ATOM 831 C C . LYS A 1 103 ? 1.528 4.681 1.473 1.00 94.19 103 LYS A C 1
ATOM 833 O O . LYS A 1 103 ? 1.151 3.571 1.118 1.00 94.19 103 LYS A O 1
ATOM 838 N N . GLY A 1 104 ? 2.312 5.448 0.715 1.00 90.81 104 GLY A N 1
ATOM 839 C CA . GLY A 1 104 ? 2.836 5.009 -0.580 1.00 90.81 104 GLY A CA 1
ATOM 840 C C . GLY A 1 104 ? 3.828 3.849 -0.448 1.00 90.81 104 GLY A C 1
ATOM 841 O O . GLY A 1 104 ? 4.520 3.733 0.568 1.00 90.81 104 GLY A O 1
ATOM 842 N N . SER A 1 105 ? 3.907 3.001 -1.479 1.00 92.75 105 SER A N 1
ATOM 843 C CA . SER A 1 105 ? 4.924 1.952 -1.577 1.00 92.75 105 SER A CA 1
ATOM 844 C C . SER A 1 105 ? 6.189 2.474 -2.270 1.00 92.75 105 SER A 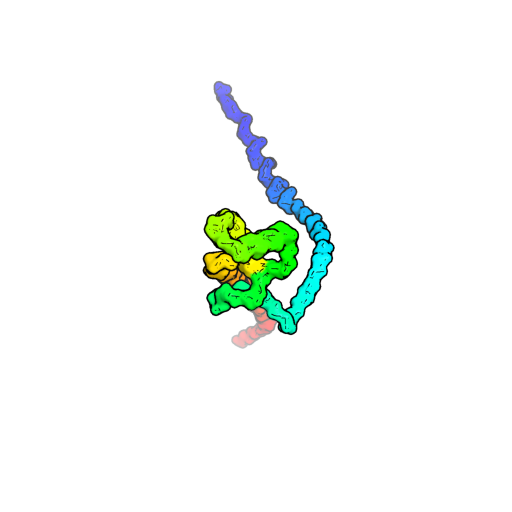C 1
ATOM 846 O O . SER A 1 105 ? 6.147 3.298 -3.183 1.00 92.75 105 SER A O 1
ATOM 848 N N . ASP A 1 106 ? 7.345 1.979 -1.828 1.00 95.00 106 ASP A N 1
ATOM 849 C CA . ASP A 1 106 ? 8.658 2.290 -2.412 1.00 95.00 106 ASP A CA 1
ATOM 850 C C . ASP A 1 106 ? 9.062 1.300 -3.522 1.00 95.00 106 ASP A C 1
ATOM 852 O O . ASP A 1 106 ? 10.212 1.262 -3.960 1.00 95.00 106 ASP A O 1
ATOM 856 N N . GLU A 1 107 ? 8.113 0.494 -4.000 1.00 95.56 107 GLU A N 1
ATOM 857 C CA . GLU A 1 107 ? 8.324 -0.566 -4.996 1.00 95.56 107 GLU A CA 1
ATOM 858 C C . GLU A 1 107 ? 8.819 -0.016 -6.338 1.00 95.56 107 GLU A C 1
ATOM 860 O O . GLU A 1 107 ? 9.561 -0.681 -7.055 1.00 95.56 107 GLU A O 1
ATOM 865 N N . TRP A 1 108 ? 8.507 1.241 -6.660 1.00 96.75 108 TRP A N 1
ATOM 866 C CA . TRP A 1 108 ? 9.024 1.903 -7.859 1.00 96.75 108 TRP A CA 1
ATOM 867 C C . TRP A 1 108 ? 10.564 1.902 -7.916 1.00 96.75 108 TRP A C 1
ATOM 869 O O . TRP A 1 108 ? 11.141 1.833 -9.002 1.00 96.75 108 TRP A O 1
ATOM 879 N N . LYS A 1 109 ? 11.242 1.917 -6.756 1.00 96.12 109 LYS A N 1
ATOM 880 C CA . LYS A 1 109 ? 12.709 1.868 -6.662 1.00 96.12 109 LYS A CA 1
ATOM 881 C C . LYS A 1 109 ? 13.248 0.516 -7.122 1.00 96.12 109 LYS A C 1
ATOM 883 O O . LYS A 1 109 ? 14.246 0.470 -7.839 1.00 96.12 109 LYS A O 1
ATOM 888 N N . THR A 1 110 ? 12.596 -0.581 -6.734 1.00 97.31 110 THR A N 1
ATOM 889 C CA . THR A 1 110 ? 13.017 -1.933 -7.132 1.00 97.31 110 THR A CA 1
ATOM 890 C C . THR A 1 110 ? 12.685 -2.202 -8.594 1.00 97.31 110 THR A C 1
ATOM 892 O O . THR A 1 110 ? 13.505 -2.798 -9.290 1.00 97.31 110 THR A O 1
ATOM 895 N N . VAL A 1 111 ? 11.552 -1.689 -9.087 1.00 97.75 111 VAL A N 1
ATOM 896 C CA . VAL A 1 111 ? 11.201 -1.730 -10.515 1.00 97.75 111 VAL A CA 1
ATOM 897 C C . VAL A 1 111 ? 12.272 -1.025 -11.347 1.00 97.75 111 VAL A C 1
ATOM 899 O O . VAL A 1 111 ? 12.844 -1.643 -12.244 1.00 97.75 111 VAL A O 1
ATOM 902 N N . LEU A 1 112 ? 12.611 0.229 -11.021 1.00 97.94 112 LEU A N 1
ATOM 903 C CA . LEU A 1 112 ? 13.668 0.958 -11.731 1.00 97.94 112 LEU A CA 1
ATOM 904 C C . LEU A 1 112 ? 15.023 0.252 -11.633 1.00 97.94 112 LEU A C 1
ATOM 906 O O . LEU A 1 112 ? 15.710 0.116 -12.644 1.00 97.94 112 LEU A O 1
ATOM 910 N N . GLY A 1 113 ? 15.393 -0.237 -10.448 1.00 97.88 113 GLY A N 1
ATOM 911 C CA . GLY A 1 113 ? 16.622 -1.007 -10.259 1.00 97.88 113 GLY A CA 1
ATOM 912 C C . GLY A 1 113 ? 16.688 -2.235 -11.171 1.00 97.88 113 GLY A C 1
ATOM 913 O O . GLY A 1 113 ? 17.697 -2.448 -11.842 1.00 97.88 113 GLY A O 1
ATOM 914 N N . GLY A 1 114 ? 15.594 -2.997 -11.262 1.00 97.94 114 GLY A N 1
ATOM 915 C CA . GLY A 1 114 ? 15.480 -4.142 -12.164 1.00 97.94 114 GLY A CA 1
ATOM 916 C C . GLY A 1 114 ? 15.677 -3.751 -13.628 1.00 97.94 114 GLY A C 1
ATOM 917 O O . GLY A 1 114 ? 16.496 -4.360 -14.316 1.00 97.94 114 GLY A O 1
ATOM 918 N N . VAL A 1 115 ? 15.003 -2.693 -14.093 1.00 98.38 115 VAL A N 1
ATOM 919 C CA . VAL A 1 115 ? 15.147 -2.197 -15.474 1.00 98.38 115 VAL A CA 1
ATOM 920 C C . VAL A 1 115 ? 16.603 -1.834 -15.789 1.00 98.38 115 VAL A C 1
ATOM 922 O O . VAL A 1 115 ? 17.133 -2.273 -16.811 1.00 98.38 115 VAL A O 1
ATOM 925 N N . PHE A 1 116 ? 17.282 -1.093 -14.908 1.00 98.06 116 PHE A N 1
ATOM 926 C CA . PHE A 1 116 ? 18.681 -0.711 -15.129 1.00 98.06 116 PHE A CA 1
ATOM 927 C C . PHE A 1 116 ? 19.636 -1.908 -15.143 1.00 98.06 116 PHE A C 1
ATOM 929 O O . PHE A 1 116 ? 20.570 -1.921 -15.947 1.00 98.06 116 PHE A O 1
ATOM 936 N N . ILE A 1 117 ? 19.391 -2.930 -14.318 1.00 98.00 117 ILE A N 1
ATOM 937 C CA . ILE A 1 117 ? 20.176 -4.173 -14.340 1.00 98.00 117 ILE A CA 1
ATOM 938 C C . ILE A 1 117 ? 20.026 -4.880 -15.691 1.00 98.00 117 ILE A C 1
ATOM 940 O O . ILE A 1 117 ? 21.032 -5.275 -16.280 1.00 98.00 117 ILE A O 1
ATOM 944 N N . PHE A 1 118 ? 18.805 -5.002 -16.221 1.00 97.75 118 PHE A N 1
ATOM 945 C CA . PHE A 1 118 ? 18.584 -5.643 -17.521 1.00 97.75 118 PHE A CA 1
ATOM 946 C C . PHE A 1 118 ? 19.203 -4.855 -18.679 1.00 97.75 118 PHE A C 1
ATOM 948 O O . PHE A 1 118 ? 19.810 -5.460 -19.565 1.00 97.75 118 PHE A O 1
ATOM 955 N N . ILE A 1 119 ? 19.113 -3.521 -18.661 1.00 97.88 119 ILE A N 1
ATOM 956 C CA . ILE A 1 119 ? 19.769 -2.666 -19.663 1.00 97.88 119 ILE A CA 1
ATOM 957 C C . ILE A 1 119 ? 21.292 -2.824 -19.583 1.00 97.88 119 ILE A C 1
ATOM 959 O O . ILE A 1 119 ? 21.939 -3.051 -20.607 1.00 97.88 119 ILE A O 1
ATOM 963 N N . GLY A 1 120 ? 21.867 -2.763 -18.379 1.00 97.25 120 GLY A N 1
ATOM 964 C CA . GLY A 1 120 ? 23.304 -2.937 -18.165 1.00 97.25 120 GLY A CA 1
ATOM 965 C C . GLY A 1 120 ? 23.800 -4.312 -18.616 1.00 97.25 120 GLY A C 1
ATOM 966 O O . GLY A 1 120 ? 24.791 -4.408 -19.339 1.00 97.25 120 GLY A O 1
ATOM 967 N N . PHE A 1 121 ? 23.077 -5.376 -18.263 1.00 97.44 121 PHE A N 1
ATOM 968 C CA . PHE A 1 121 ? 23.412 -6.741 -18.666 1.00 97.44 121 PHE A CA 1
ATOM 969 C C . PHE A 1 121 ? 23.310 -6.941 -20.183 1.00 97.44 121 PHE A C 1
ATOM 971 O O . PHE A 1 121 ? 24.219 -7.495 -20.797 1.00 97.44 121 PHE A O 1
ATOM 978 N N . THR A 1 122 ? 22.252 -6.424 -20.811 1.00 97.06 122 THR A N 1
ATOM 979 C CA . THR A 1 122 ? 22.092 -6.479 -22.273 1.00 97.06 122 THR A CA 1
ATOM 980 C C . THR A 1 122 ? 23.214 -5.713 -22.978 1.00 97.06 122 THR A C 1
ATOM 982 O O . THR A 1 122 ? 23.790 -6.216 -23.941 1.00 97.06 122 THR A O 1
ATOM 985 N N . GLY A 1 123 ? 23.594 -4.536 -22.470 1.00 96.00 123 GLY A N 1
ATOM 986 C CA . GLY A 1 123 ? 24.726 -3.764 -22.988 1.00 96.00 123 GLY A CA 1
ATOM 987 C C . GLY A 1 123 ? 26.059 -4.515 -22.893 1.00 96.00 123 GLY A C 1
ATOM 988 O O . GLY A 1 123 ? 26.838 -4.505 -23.848 1.00 96.00 123 GLY A O 1
ATOM 989 N N . LEU A 1 124 ? 26.301 -5.228 -21.787 1.00 95.75 124 LEU A N 1
ATOM 990 C CA . LEU A 1 124 ? 27.478 -6.090 -21.624 1.00 95.75 124 LEU A CA 1
ATOM 991 C C . LEU A 1 124 ? 27.492 -7.242 -22.638 1.00 95.75 124 LEU A C 1
ATOM 993 O O . LEU A 1 124 ? 28.537 -7.506 -23.235 1.00 95.75 124 LEU A O 1
ATOM 997 N N . LEU A 1 125 ? 26.349 -7.892 -22.879 1.00 94.06 125 LEU A N 1
ATOM 998 C CA . LEU A 1 125 ? 26.237 -8.952 -23.887 1.00 94.06 125 LEU A CA 1
ATOM 999 C C . LEU A 1 125 ? 26.532 -8.434 -25.300 1.00 94.06 125 LEU A C 1
ATO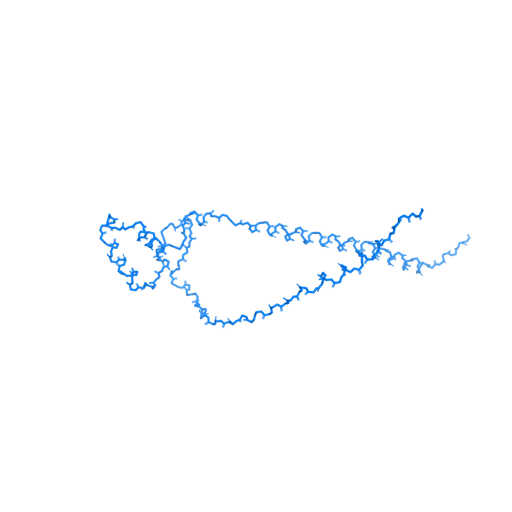M 1001 O O . LEU A 1 125 ? 27.281 -9.074 -26.035 1.00 94.06 125 LEU A O 1
ATOM 1005 N N . VAL A 1 126 ? 26.009 -7.261 -25.667 1.00 93.50 126 VAL A N 1
ATOM 1006 C CA . VAL A 1 126 ? 26.276 -6.636 -26.975 1.00 93.50 126 VAL A CA 1
ATOM 1007 C C . VAL A 1 126 ? 27.752 -6.258 -27.120 1.00 93.50 126 VAL A C 1
ATOM 1009 O O . VAL A 1 126 ? 28.351 -6.483 -28.174 1.00 93.50 126 VAL A O 1
ATOM 1012 N N . LEU A 1 127 ? 28.373 -5.718 -26.067 1.00 92.62 127 LEU A N 1
ATOM 1013 C CA . LEU A 1 127 ? 29.805 -5.414 -26.073 1.00 92.62 127 LEU A CA 1
ATOM 1014 C C . LEU A 1 127 ? 30.643 -6.686 -26.256 1.00 92.62 127 LEU A C 1
ATOM 1016 O O . LEU A 1 127 ? 31.567 -6.704 -27.070 1.00 92.62 127 LEU A O 1
ATOM 1020 N N . TRP A 1 128 ? 30.295 -7.757 -25.542 1.00 91.62 128 TRP A N 1
ATOM 1021 C CA . TRP A 1 128 ? 30.947 -9.057 -25.675 1.00 91.62 128 TRP A CA 1
ATOM 1022 C C . TRP A 1 128 ? 30.807 -9.619 -27.098 1.00 91.62 128 TRP A C 1
ATOM 1024 O O . TRP A 1 128 ? 31.809 -9.987 -27.715 1.00 91.62 128 TRP A O 1
ATOM 1034 N N . GLN A 1 129 ? 29.596 -9.588 -27.668 1.00 89.56 129 GLN A N 1
ATOM 1035 C CA . GLN A 1 129 ? 29.343 -9.977 -29.060 1.00 89.56 129 GLN A CA 1
ATOM 1036 C C . GLN A 1 129 ? 30.184 -9.159 -30.049 1.00 89.56 129 GLN A C 1
ATOM 1038 O O . GLN A 1 129 ? 30.737 -9.721 -30.994 1.00 89.56 129 GLN A O 1
ATOM 1043 N N . ARG A 1 130 ? 30.334 -7.847 -29.835 1.00 86.31 130 ARG A N 1
ATOM 1044 C CA . ARG A 1 130 ? 31.121 -6.977 -30.720 1.00 86.31 130 ARG A CA 1
ATOM 1045 C C . ARG A 1 130 ? 32.619 -7.288 -30.679 1.00 86.31 130 ARG A C 1
ATOM 1047 O O . ARG A 1 130 ? 33.257 -7.261 -31.728 1.00 86.31 130 ARG A O 1
ATOM 1054 N N . LEU A 1 131 ? 33.176 -7.580 -29.503 1.00 85.50 131 LEU A N 1
ATOM 1055 C CA . LEU A 1 131 ? 34.607 -7.867 -29.342 1.00 85.50 131 LEU A CA 1
ATOM 1056 C C . LEU A 1 131 ? 34.991 -9.244 -29.901 1.00 85.50 131 LEU A C 1
ATOM 1058 O O . LEU A 1 131 ? 35.970 -9.350 -30.637 1.00 85.50 131 LEU A O 1
ATOM 1062 N N . TYR A 1 132 ? 34.217 -10.287 -29.592 1.00 81.31 132 TYR A N 1
ATOM 1063 C CA . TYR A 1 132 ? 34.564 -11.666 -29.963 1.00 81.31 132 TYR A CA 1
ATOM 1064 C C . TYR A 1 132 ? 33.922 -12.131 -31.279 1.00 81.31 132 TYR A C 1
ATOM 1066 O O . TYR A 1 132 ? 34.536 -12.895 -32.027 1.00 81.31 132 TYR A O 1
ATOM 1074 N N . GLY A 1 133 ? 32.721 -11.647 -31.608 1.00 73.31 133 GLY A N 1
ATOM 1075 C CA . GLY A 1 133 ? 32.030 -11.989 -32.854 1.00 73.31 133 GLY A CA 1
ATOM 1076 C C . GLY A 1 133 ? 32.735 -11.424 -34.087 1.00 73.31 133 GLY A C 1
ATOM 1077 O O . GLY A 1 133 ? 32.995 -12.159 -35.034 1.00 73.31 133 GLY A O 1
ATOM 1078 N N . PHE A 1 134 ? 33.138 -10.149 -34.054 1.00 61.38 134 PHE A N 1
ATOM 1079 C CA . PHE A 1 134 ? 33.800 -9.500 -35.194 1.00 61.38 134 PHE A CA 1
ATOM 1080 C C . PHE A 1 134 ? 35.220 -10.042 -35.441 1.00 61.38 134 PHE A C 1
ATOM 1082 O O . PHE A 1 134 ? 35.611 -10.241 -36.588 1.00 61.38 134 PHE A O 1
ATOM 1089 N N . VAL A 1 135 ? 35.971 -10.348 -34.375 1.00 61.91 135 VAL A N 1
ATOM 1090 C CA . VAL A 1 135 ? 37.304 -10.977 -34.459 1.00 61.91 135 VAL A CA 1
ATOM 1091 C C . VAL A 1 135 ? 37.237 -12.352 -35.125 1.00 61.91 135 VAL A C 1
ATOM 1093 O O . VAL A 1 135 ? 38.045 -12.650 -36.003 1.00 61.91 135 VAL A O 1
ATOM 1096 N N . THR A 1 136 ? 36.258 -13.175 -34.745 1.00 62.44 136 THR A N 1
ATOM 1097 C CA . THR A 1 136 ? 36.132 -14.546 -35.259 1.00 62.44 136 THR A CA 1
ATOM 1098 C C . THR A 1 136 ? 35.710 -14.556 -36.729 1.00 62.44 136 THR A C 1
ATOM 1100 O O . THR A 1 136 ? 36.286 -15.288 -37.533 1.00 62.44 136 THR A O 1
ATOM 1103 N N . THR A 1 137 ? 34.756 -13.704 -37.119 1.00 62.28 137 THR A N 1
ATOM 1104 C CA . THR A 1 137 ? 34.325 -13.595 -38.522 1.00 62.28 137 THR A CA 1
ATOM 1105 C C . THR A 1 137 ? 35.413 -12.993 -39.416 1.00 62.28 137 THR A C 1
ATOM 1107 O O . THR A 1 137 ? 35.598 -13.464 -40.536 1.00 62.28 137 THR A O 1
ATOM 1110 N N . LEU A 1 138 ? 36.179 -12.007 -38.932 1.00 62.00 138 LEU A N 1
ATOM 1111 C CA . LEU A 1 138 ? 37.272 -11.398 -39.697 1.00 62.00 138 LEU A CA 1
ATOM 1112 C C . LEU A 1 138 ? 38.431 -12.380 -39.945 1.00 62.00 138 LEU A C 1
ATOM 1114 O O . LEU A 1 138 ? 38.946 -12.429 -41.058 1.00 62.00 138 LEU A O 1
ATOM 1118 N N . LEU A 1 139 ? 38.811 -13.187 -38.946 1.00 60.81 139 LEU A N 1
ATOM 1119 C CA . LEU A 1 139 ? 39.866 -14.204 -39.083 1.00 60.81 139 LEU A CA 1
ATOM 1120 C C . LEU A 1 139 ? 39.461 -15.370 -39.998 1.00 60.81 139 LEU A C 1
ATOM 1122 O O . LEU A 1 139 ? 40.293 -15.893 -40.736 1.00 60.81 139 LEU A O 1
ATOM 1126 N N . LEU A 1 140 ? 38.186 -15.770 -39.988 1.00 62.03 140 LEU A N 1
ATOM 1127 C CA . LEU A 1 140 ? 37.679 -16.791 -40.910 1.00 62.03 140 LEU A CA 1
ATOM 1128 C C . LEU A 1 140 ? 37.597 -16.271 -42.352 1.00 62.03 140 LEU A C 1
ATOM 1130 O O . LEU A 1 140 ? 37.936 -17.004 -43.275 1.00 62.03 140 LEU A O 1
ATOM 1134 N N . LEU A 1 141 ? 37.214 -15.007 -42.563 1.00 60.72 141 LEU A N 1
ATOM 1135 C CA . LEU A 1 141 ? 37.148 -14.407 -43.900 1.00 60.72 141 LEU A CA 1
ATOM 1136 C C . LEU A 1 141 ? 38.543 -14.224 -44.525 1.00 60.72 141 LEU A C 1
ATOM 1138 O O . LEU A 1 141 ? 38.715 -14.470 -45.716 1.00 60.72 141 LEU A O 1
ATOM 1142 N N . THR A 1 142 ? 39.554 -13.847 -43.735 1.00 60.31 142 THR A N 1
ATOM 1143 C CA . THR A 1 142 ? 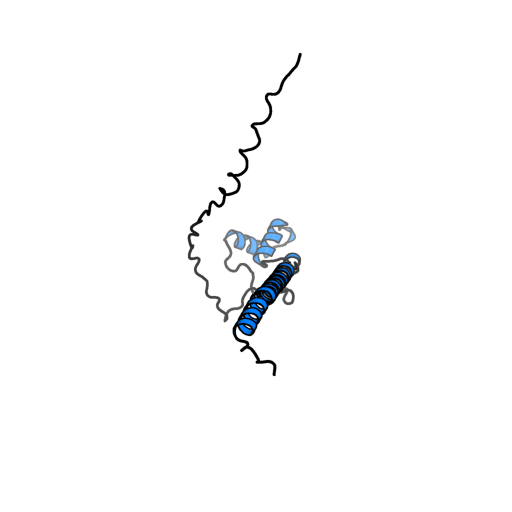40.950 -13.780 -44.208 1.00 60.31 142 THR A CA 1
ATOM 1144 C C . THR A 1 142 ? 41.565 -15.164 -44.413 1.00 60.31 142 THR A C 1
ATOM 1146 O O . THR A 1 142 ? 42.375 -15.333 -45.319 1.00 60.31 142 THR A O 1
ATOM 1149 N N . SER A 1 143 ? 41.144 -16.167 -43.637 1.00 64.19 143 SER A N 1
ATOM 1150 C CA . SER A 1 143 ? 41.515 -17.575 -43.832 1.00 64.19 143 SER A CA 1
ATOM 1151 C C . SER A 1 143 ? 40.903 -18.203 -45.092 1.00 64.19 143 SER A C 1
ATOM 1153 O O . SER A 1 143 ? 41.443 -19.195 -45.577 1.00 64.19 143 SER A O 1
ATOM 1155 N N . TRP A 1 144 ? 39.778 -17.683 -45.592 1.00 55.47 144 TRP A N 1
ATOM 1156 C CA . TRP A 1 144 ? 39.043 -18.237 -46.737 1.00 55.47 144 TRP A CA 1
ATOM 1157 C C . TRP A 1 144 ? 39.146 -17.385 -48.006 1.00 55.47 144 TRP A C 1
ATOM 1159 O O . TRP A 1 144 ? 38.566 -17.752 -49.023 1.00 55.47 144 TRP A O 1
ATOM 1169 N N . ALA A 1 145 ? 39.863 -16.256 -47.977 1.00 59.78 145 ALA A N 1
ATOM 1170 C CA . ALA A 1 145 ? 40.110 -15.453 -49.168 1.00 59.78 145 ALA A CA 1
ATOM 1171 C C . ALA A 1 145 ? 41.085 -16.207 -50.098 1.00 59.78 145 ALA A C 1
ATOM 1173 O O . ALA A 1 145 ? 42.264 -16.336 -49.753 1.00 59.78 145 ALA A O 1
ATOM 1174 N N . PRO A 1 146 ? 40.647 -16.722 -51.266 1.00 63.09 146 PRO A N 1
ATOM 1175 C CA . PRO A 1 146 ? 41.574 -17.326 -52.205 1.00 63.09 146 PRO A CA 1
ATOM 1176 C C . PRO A 1 146 ? 42.511 -16.239 -52.736 1.00 63.09 146 PRO A C 1
ATOM 1178 O O . PRO A 1 146 ? 42.085 -15.152 -53.128 1.00 63.09 146 PRO A O 1
ATOM 1181 N N . PHE A 1 147 ? 43.802 -16.558 -52.718 1.00 62.12 147 PHE A N 1
ATOM 1182 C CA . PHE A 1 147 ? 44.892 -15.807 -53.326 1.00 62.12 147 PHE A CA 1
ATOM 1183 C C . PHE A 1 147 ? 44.499 -15.362 -54.743 1.00 62.12 147 PHE A C 1
ATOM 1185 O O . PHE A 1 147 ? 44.452 -16.179 -55.660 1.00 62.12 147 PHE A O 1
ATOM 1192 N N . TYR A 1 148 ? 44.175 -14.080 -54.923 1.00 57.22 148 TYR A N 1
ATOM 1193 C CA . TYR A 1 148 ? 43.886 -13.522 -56.242 1.00 57.22 148 TYR A CA 1
ATOM 1194 C C . TYR A 1 148 ? 45.224 -13.369 -56.984 1.00 57.22 148 TYR A C 1
ATOM 1196 O O . TYR A 1 148 ? 46.067 -12.588 -56.525 1.00 57.22 148 TYR A O 1
ATOM 1204 N N . PRO A 1 149 ? 45.481 -14.101 -58.085 1.00 55.84 149 PRO A N 1
ATOM 1205 C CA . PRO A 1 149 ? 46.725 -13.945 -58.817 1.00 55.84 149 PRO A CA 1
ATOM 1206 C C . PRO A 1 149 ? 46.725 -12.570 -59.489 1.00 55.84 149 PRO A C 1
ATOM 1208 O O . PRO A 1 149 ? 45.830 -12.223 -60.260 1.00 55.84 149 PRO A O 1
ATOM 1211 N N . ARG A 1 150 ? 47.730 -11.768 -59.144 1.00 60.22 150 ARG A N 1
ATOM 1212 C CA . ARG A 1 150 ? 48.022 -10.485 -59.779 1.00 60.22 150 ARG A CA 1
ATOM 1213 C C . ARG A 1 150 ? 48.625 -10.802 -61.157 1.00 60.22 150 ARG A C 1
ATOM 1215 O O . ARG A 1 150 ? 49.657 -11.469 -61.192 1.00 60.22 150 ARG A O 1
ATOM 1222 N N . GLN A 1 151 ? 47.947 -10.420 -62.246 1.00 54.41 151 GLN A N 1
ATOM 1223 C CA . GLN A 1 151 ? 48.556 -10.406 -63.587 1.00 54.41 151 GLN A CA 1
ATOM 1224 C C . GLN A 1 151 ? 49.625 -9.319 -63.674 1.00 54.41 151 GLN A C 1
ATOM 1226 O O . GLN A 1 151 ? 49.453 -8.282 -62.988 1.00 54.41 151 GLN A O 1
#

Foldseek 3Di:
DDDDDPDDDPDPPDPPPPPPPPPPPPPPPPPPCPPPPPDDPVDADDDDDPVCPQGPAFPADDDDPVRVVLVVCVVDDPVPDDPVSVVVVVCRRDVDDPVRVPDDDPVVVVVVVVVVVVVVVVVVVVVVCVVPVVVVVVVVCVVPDPDDDDD

Nearest PDB structures (foldseek):
  7coh-assembly2_Q  TM=9.084E-01  e=2.390E-09  Bos taurus
  8h8r-assembly1_Q  TM=9.089E-01  e=2.390E-09  Bos taurus
  7xma-assembly2_Q  TM=9.027E-01  e=2.080E-09  Bos taurus
  7vuw-assembly2_Q  TM=9.091E-01  e=2.748E-09  Bos taurus
  6nkn-assembly1_Q  TM=8.977E-01  e=2.080E-09  Bos taurus

pLDDT: mean 79.16, std 18.6, range [37.75,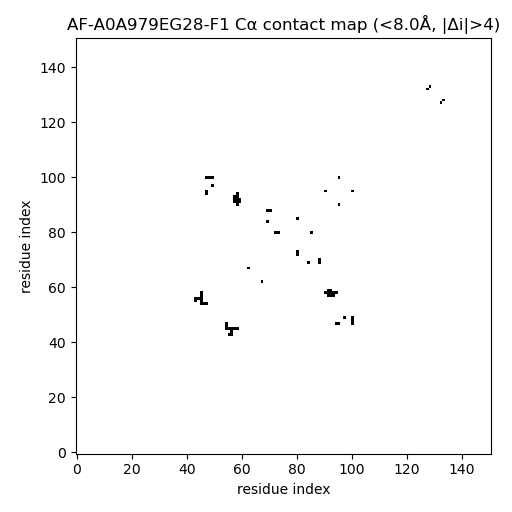 98.38]

Radius of gyration: 35.52 Å; Cα contacts (8 Å, |Δi|>4): 37; chains: 1; bounding box: 102×35×93 Å

Secondary structure (DSSP, 8-state):
---------SSSSSSSSTTS--------------------TTS------SS-SS-SS-S--S--HHHHHHHHHHTS-TTSS-HHHHHHHHHHH-SS-HHHHTPPP-HHHHHHHHHHHHHHHHHHHHHHHHHHHHHHHHHHHHHH-------

Mean predicted aligned error: 16.05 Å

Solvent-accessible surface area (backbone atoms only — not comparable to full-atom values): 10167 Å² total; per-residue (Å²): 141,80,82,87,84,94,77,89,86,88,83,86,86,82,88,82,68,89,78,77,77,79,77,79,77,80,75,80,75,78,79,75,81,67,77,77,76,77,81,64,84,88,51,92,72,72,67,98,46,90,91,48,83,75,58,98,47,50,58,57,79,84,70,52,74,68,54,47,53,50,55,57,53,65,76,49,67,73,86,78,54,53,71,66,56,52,50,51,52,46,53,38,46,35,83,68,51,74,69,64,68,66,55,80,79,74,59,67,57,57,53,51,50,50,53,53,50,54,52,52,52,51,51,50,50,52,52,50,46,55,62,54,50,52,53,54,53,52,54,51,51,63,73,65,56,75,85,77,83,81,128

Sequence (151 aa):
MMLSSRVLLRGLRAETGLWRSLSTSTRALASHSRGVDVIDCSVPQYNNRLDTPLTDIPFVRNLTPEQKMLKEKEKESWTKLTEEEKLALYRLSFQLSYAEMRKGSDEWKTVLGGVFIFIGFTGLLVLWQRLYGFVTTLLLLTSWAPFYPRQ

InterPro domains:
  IPR004203 Cytochrome c oxidase subunit IV family [PF02936] (41-132)
  IPR004203 Cytochrome c oxidase subunit IV family [PTHR10707] (11-134)
  IPR004203 Cytochrome c oxidase subunit IV family [cd00922] (42-134)
  IPR013288 Cytochrome c oxidase subunit IV [PR01873] (47-60)
  IPR013288 Cytochrome c oxidase subunit IV [PR01873] (91-109)
  IPR036639 Cytochrome c oxidase subunit IV superfamily [G3DSA:1.10.442.10] (31-140)
  IPR036639 Cytochrome c oxidase subunit IV superfamily [SSF81406] (36-133)